Protein AF-T1B3W0-F1 (afdb_monomer)

Organism: NCBI:txid410659

Solvent-accessible surface area (backbone atoms only — not comparable to full-atom values): 6277 Å² total; per-residue (Å²): 138,84,93,82,91,87,79,83,81,89,78,77,77,78,70,59,80,68,60,54,54,56,49,52,53,51,44,44,50,54,41,50,34,28,71,75,68,40,36,48,47,66,63,61,50,26,69,74,66,74,44,55,72,70,57,44,50,51,50,52,52,51,43,37,74,77,38,64,58,28,50,46,78,40,78,90,79,66,28,36,30,42,38,98,66,52,67,78,84,67,59,76,68,57,55,56,51,54,63,74,74,108

Mean predicted aligned error: 10.77 Å

Structure (mmCIF, N/CA/C/O backbone):
data_AF-T1B3W0-F1
#
_entry.id   AF-T1B3W0-F1
#
loop_
_atom_site.group_PDB
_atom_site.id
_atom_site.type_symbol
_atom_site.label_atom_id
_atom_site.label_alt_id
_atom_site.label_comp_id
_atom_site.label_asym_id
_atom_site.label_entity_id
_atom_site.label_seq_id
_atom_site.pdbx_PDB_ins_code
_atom_site.Cartn_x
_atom_site.Cartn_y
_atom_site.Cartn_z
_atom_site.occupancy
_atom_site.B_iso_or_equiv
_atom_site.auth_seq_id
_atom_site.auth_comp_id
_atom_site.auth_asym_id
_atom_site.auth_atom_id
_atom_site.pdbx_PDB_model_num
ATOM 1 N N . MET A 1 1 ? 17.746 53.907 -11.480 1.00 48.34 1 MET A N 1
ATOM 2 C CA . MET A 1 1 ? 16.498 53.182 -11.823 1.00 48.34 1 MET A CA 1
ATOM 3 C C . MET A 1 1 ? 16.341 53.255 -13.333 1.00 48.34 1 MET A C 1
ATOM 5 O O . MET A 1 1 ? 16.638 54.345 -13.817 1.00 48.34 1 MET A O 1
ATOM 9 N N . PRO A 1 2 ? 15.892 52.224 -14.078 1.00 54.62 2 PRO A N 1
ATOM 10 C CA . PRO A 1 2 ? 15.333 50.898 -13.716 1.00 54.62 2 PRO A CA 1
ATOM 11 C C . PRO A 1 2 ? 16.215 49.734 -14.268 1.00 54.62 2 PRO A C 1
ATOM 13 O O . PRO A 1 2 ? 17.150 49.999 -15.012 1.00 54.62 2 PRO A O 1
ATOM 16 N N . MET A 1 3 ? 16.174 48.471 -13.821 1.00 56.09 3 MET A N 1
ATOM 17 C CA . MET A 1 3 ? 15.095 47.482 -13.603 1.00 56.09 3 MET A CA 1
ATOM 18 C C . MET A 1 3 ? 14.606 46.809 -14.899 1.00 56.09 3 MET A C 1
ATOM 20 O O . MET A 1 3 ? 13.954 47.468 -15.698 1.00 56.09 3 MET A O 1
ATOM 24 N N . GLN A 1 4 ? 14.932 45.514 -15.050 1.00 48.53 4 GLN A N 1
ATOM 25 C CA . GLN A 1 4 ? 14.127 44.387 -15.584 1.00 48.53 4 GLN A CA 1
ATOM 26 C C . GLN A 1 4 ? 15.095 43.226 -15.907 1.00 48.53 4 GLN A C 1
ATOM 28 O O . GLN A 1 4 ? 15.954 43.369 -16.767 1.00 48.53 4 GLN A O 1
ATOM 33 N N . GLU A 1 5 ? 15.208 42.152 -15.117 1.00 50.31 5 GLU A N 1
ATOM 34 C CA . GLU A 1 5 ? 14.208 41.143 -14.712 1.00 50.31 5 GLU A CA 1
ATOM 35 C C . GLU A 1 5 ? 13.780 40.242 -15.876 1.00 50.31 5 GLU A C 1
ATOM 37 O O . GLU A 1 5 ? 12.828 40.572 -16.568 1.00 50.31 5 GLU A O 1
ATOM 42 N N . GLN A 1 6 ? 14.485 39.115 -16.053 1.00 47.59 6 GLN A N 1
ATOM 43 C CA . GLN A 1 6 ? 14.013 37.843 -16.629 1.00 47.59 6 GLN A CA 1
ATOM 44 C C . GLN A 1 6 ? 14.990 36.746 -16.162 1.00 47.59 6 GLN A C 1
ATOM 46 O O . GLN A 1 6 ? 16.195 36.967 -16.197 1.00 47.59 6 GLN A O 1
ATOM 51 N N . SER A 1 7 ? 14.635 35.542 -15.735 1.00 43.75 7 SER A N 1
ATOM 52 C CA . SER A 1 7 ? 13.378 34.922 -15.330 1.00 43.75 7 SER A CA 1
ATOM 53 C C . SER A 1 7 ? 13.777 33.639 -14.590 1.00 43.75 7 SER A C 1
ATOM 55 O O . SER A 1 7 ? 14.814 33.038 -14.869 1.00 43.75 7 SER A O 1
ATOM 57 N N . ALA A 1 8 ? 12.971 33.268 -13.606 1.00 48.66 8 ALA A N 1
ATOM 58 C CA . ALA A 1 8 ? 13.173 32.132 -12.728 1.00 48.66 8 ALA A CA 1
ATOM 59 C C . ALA A 1 8 ? 13.030 30.767 -13.433 1.00 48.66 8 ALA A C 1
ATOM 61 O O . ALA A 1 8 ? 12.238 30.612 -14.357 1.00 48.66 8 ALA A O 1
ATOM 62 N N . SER A 1 9 ? 13.725 29.783 -12.853 1.00 45.62 9 SER A N 1
ATOM 63 C CA . SER A 1 9 ? 13.258 28.406 -12.649 1.00 45.62 9 SER A CA 1
ATOM 64 C C . SER A 1 9 ? 13.028 27.521 -13.873 1.00 45.62 9 SER A C 1
ATOM 66 O O . SER A 1 9 ? 11.895 27.295 -14.282 1.00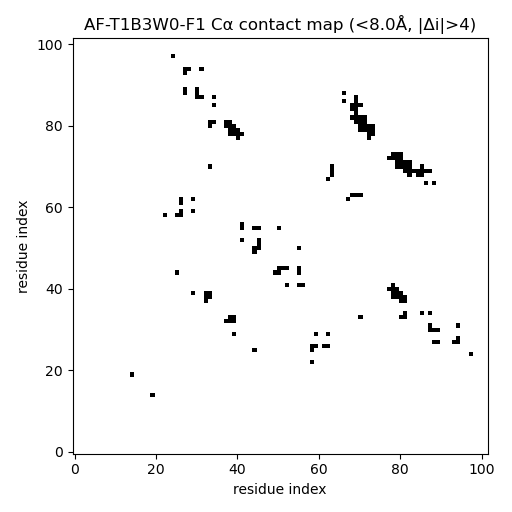 45.62 9 SER A O 1
ATOM 68 N N . ASP A 1 10 ? 14.094 26.844 -14.295 1.00 40.88 10 ASP A N 1
ATOM 69 C CA . ASP A 1 10 ? 13.976 25.517 -14.903 1.00 40.88 10 ASP A CA 1
ATOM 70 C C . ASP A 1 10 ? 14.145 24.457 -13.802 1.00 40.88 10 ASP A C 1
ATOM 72 O O . ASP A 1 10 ? 15.220 23.910 -13.554 1.00 40.88 10 ASP A O 1
ATOM 76 N N . ALA A 1 11 ? 13.070 24.260 -13.036 1.00 45.62 11 ALA A N 1
ATOM 77 C CA . ALA A 1 11 ? 12.927 23.152 -12.098 1.00 45.62 11 ALA A CA 1
ATOM 78 C C . ALA A 1 11 ? 12.149 22.020 -12.778 1.00 45.62 11 ALA A C 1
ATOM 80 O O . ALA A 1 11 ? 11.157 21.530 -12.242 1.00 45.62 11 ALA A O 1
ATOM 81 N N . ASP A 1 12 ? 12.580 21.618 -13.972 1.00 39.78 12 ASP A N 1
ATOM 82 C CA . ASP A 1 12 ? 12.073 20.404 -14.593 1.00 39.78 12 ASP A CA 1
ATOM 83 C C . ASP A 1 12 ? 12.842 19.220 -13.999 1.00 39.78 12 ASP A C 1
ATOM 85 O O . ASP A 1 12 ? 13.912 18.803 -14.454 1.00 39.78 12 ASP A O 1
ATOM 89 N N . ALA A 1 13 ? 12.335 18.730 -12.867 1.00 48.84 13 ALA A N 1
ATOM 90 C CA . ALA A 1 13 ? 12.788 17.484 -12.285 1.00 48.84 13 ALA A CA 1
ATOM 91 C C . ALA A 1 13 ? 12.472 16.365 -13.284 1.00 48.84 13 ALA A C 1
ATOM 93 O O . ALA A 1 13 ? 11.380 15.798 -13.281 1.00 48.84 13 ALA A O 1
ATOM 94 N N . VAL A 1 14 ? 13.449 16.036 -14.131 1.00 47.12 14 VAL A N 1
ATOM 95 C CA . VAL A 1 14 ? 13.436 14.848 -14.983 1.00 47.12 14 VAL A CA 1
ATOM 96 C C . VAL A 1 14 ? 13.419 13.633 -14.061 1.00 47.12 14 VAL A C 1
ATOM 98 O O . VAL A 1 14 ? 14.455 13.067 -13.717 1.00 47.12 14 VAL A O 1
ATOM 101 N N . VAL A 1 15 ? 12.230 13.228 -13.615 1.00 48.66 15 VAL A N 1
ATOM 102 C CA . VAL A 1 15 ? 12.062 11.949 -12.938 1.00 48.66 15 VAL A CA 1
ATOM 103 C C . VAL A 1 15 ? 12.323 10.892 -14.009 1.00 48.66 15 VAL A C 1
ATOM 105 O O . VAL A 1 15 ? 11.577 10.824 -14.991 1.00 48.66 15 VAL A O 1
ATOM 108 N N . PRO A 1 16 ? 13.387 10.080 -13.896 1.00 42.97 16 PRO A N 1
ATOM 109 C CA . PRO A 1 16 ? 13.716 9.127 -14.939 1.00 42.97 16 PRO A CA 1
ATOM 110 C C . PRO A 1 16 ? 12.529 8.177 -15.126 1.00 42.97 16 PRO A C 1
ATOM 112 O O . PRO A 1 16 ? 12.094 7.510 -14.187 1.00 42.97 16 PRO A O 1
ATOM 115 N N . LYS A 1 17 ? 12.032 8.104 -16.367 1.00 52.53 17 LYS A N 1
ATOM 116 C CA . LYS A 1 17 ? 10.817 7.399 -16.834 1.00 52.53 17 LYS A CA 1
ATOM 117 C C . LYS A 1 17 ? 10.736 5.901 -16.467 1.00 52.53 17 LYS A C 1
ATOM 119 O O . LYS A 1 17 ? 9.730 5.253 -16.726 1.00 52.53 17 LYS A O 1
ATOM 124 N N . ARG A 1 18 ? 11.785 5.339 -15.853 1.00 48.34 18 ARG A N 1
ATOM 125 C CA . ARG A 1 18 ? 11.855 3.957 -15.343 1.00 48.34 18 ARG A CA 1
ATOM 126 C C . ARG A 1 18 ? 11.531 3.839 -13.846 1.00 48.34 18 ARG A C 1
ATOM 128 O O . ARG A 1 18 ? 11.029 2.802 -13.428 1.00 48.34 18 ARG A O 1
ATOM 135 N N . MET A 1 19 ? 11.780 4.884 -13.050 1.00 52.72 19 MET A N 1
ATOM 136 C CA . MET A 1 19 ? 11.475 4.907 -11.608 1.00 52.72 19 MET A CA 1
ATOM 137 C C . MET A 1 19 ? 9.969 5.069 -11.356 1.00 52.72 19 MET A C 1
ATOM 139 O O . MET A 1 19 ? 9.414 4.433 -10.460 1.00 52.72 19 MET A O 1
ATOM 143 N N . THR A 1 20 ? 9.297 5.885 -12.176 1.00 63.88 20 THR A N 1
ATOM 144 C CA . THR A 1 20 ? 7.858 6.173 -12.062 1.00 63.88 20 THR A CA 1
ATOM 145 C C . THR A 1 20 ? 6.993 4.966 -12.377 1.00 63.88 20 THR A C 1
ATOM 147 O O . THR A 1 20 ? 6.040 4.713 -11.649 1.00 63.88 20 THR A O 1
ATOM 150 N N . TRP A 1 21 ? 7.355 4.181 -13.394 1.00 72.31 21 TRP A N 1
ATOM 151 C CA . TRP A 1 21 ? 6.595 2.985 -13.757 1.00 72.31 21 TRP A CA 1
ATOM 152 C C . TRP A 1 21 ? 6.620 1.928 -12.644 1.00 72.31 21 TRP A C 1
ATOM 154 O O . TRP A 1 21 ? 5.587 1.357 -12.302 1.00 72.31 21 TRP A O 1
ATOM 164 N N . GLY A 1 22 ? 7.779 1.724 -12.006 1.00 81.69 22 GLY A N 1
ATOM 165 C CA . GLY A 1 22 ? 7.901 0.826 -10.857 1.00 81.69 22 GLY A CA 1
ATOM 166 C C . GLY A 1 22 ? 7.087 1.298 -9.650 1.00 81.69 22 GLY A C 1
ATOM 167 O O . GLY A 1 22 ? 6.416 0.489 -9.018 1.00 81.69 22 GLY A O 1
ATOM 168 N N . LEU A 1 23 ? 7.111 2.598 -9.341 1.00 85.50 23 LEU A N 1
ATOM 169 C CA . LEU A 1 23 ? 6.305 3.168 -8.258 1.00 85.50 23 LEU A CA 1
ATOM 170 C C . LEU A 1 23 ? 4.805 3.039 -8.540 1.00 85.50 23 LEU A C 1
ATOM 172 O O . LEU A 1 23 ? 4.063 2.551 -7.695 1.00 85.50 23 LEU A O 1
ATOM 176 N N . GLU A 1 24 ? 4.359 3.417 -9.734 1.00 86.94 24 GLU A N 1
ATOM 177 C CA . GLU A 1 24 ? 2.955 3.322 -10.135 1.00 86.94 24 GLU A CA 1
ATOM 178 C C . GLU A 1 24 ? 2.444 1.879 -10.057 1.00 86.94 24 GLU A C 1
ATOM 180 O O . GLU A 1 24 ? 1.329 1.633 -9.600 1.00 86.94 24 GLU A O 1
ATOM 185 N N . ARG A 1 25 ? 3.282 0.910 -10.440 1.00 86.88 25 ARG A N 1
ATOM 186 C CA . ARG A 1 25 ? 2.995 -0.522 -10.327 1.00 86.88 25 ARG A CA 1
ATOM 187 C C . ARG A 1 25 ? 2.751 -0.937 -8.867 1.00 86.88 25 ARG A C 1
ATOM 189 O O . ARG A 1 25 ? 1.793 -1.653 -8.577 1.00 86.88 25 ARG A O 1
ATOM 196 N N . ARG A 1 26 ? 3.556 -0.434 -7.932 1.00 90.75 26 ARG A N 1
ATOM 197 C CA . ARG A 1 26 ? 3.404 -0.711 -6.492 1.00 90.75 26 ARG A CA 1
ATOM 198 C C . ARG A 1 26 ? 2.183 -0.029 -5.889 1.00 90.75 26 ARG A C 1
ATOM 200 O O . ARG A 1 26 ? 1.434 -0.670 -5.161 1.00 90.75 26 ARG A O 1
ATOM 207 N N . LEU A 1 27 ? 1.931 1.231 -6.241 1.00 92.00 27 LEU A N 1
ATOM 208 C CA . LEU A 1 27 ? 0.735 1.959 -5.804 1.00 92.00 27 LEU A CA 1
ATOM 209 C C . LEU A 1 27 ? -0.550 1.282 -6.296 1.00 92.00 27 LEU A C 1
ATOM 211 O O . LEU A 1 27 ? -1.509 1.148 -5.539 1.00 92.00 27 LEU A O 1
ATOM 215 N N . GLN A 1 28 ? -0.545 0.787 -7.535 1.00 90.75 28 GLN A N 1
ATOM 216 C CA . GLN A 1 28 ? -1.626 -0.032 -8.073 1.00 90.75 28 GLN A CA 1
ATOM 217 C C . GLN A 1 28 ? -1.837 -1.304 -7.255 1.00 90.75 28 GLN A C 1
ATOM 219 O O . GLN A 1 28 ? -2.968 -1.617 -6.897 1.00 90.75 28 GLN A O 1
ATOM 224 N N . PHE A 1 29 ? -0.766 -2.027 -6.924 1.00 90.56 29 PHE A N 1
ATOM 225 C CA . PHE A 1 29 ? -0.867 -3.228 -6.098 1.00 90.56 29 PHE A CA 1
ATOM 226 C C . PHE A 1 29 ? -1.495 -2.935 -4.727 1.00 90.56 29 PHE A C 1
ATOM 228 O O . PHE A 1 29 ? -2.401 -3.658 -4.313 1.00 90.56 29 PHE A O 1
ATOM 235 N N . ILE A 1 30 ? -1.099 -1.837 -4.071 1.00 92.88 30 ILE A N 1
ATOM 236 C CA . ILE A 1 30 ? -1.710 -1.375 -2.813 1.00 92.88 30 ILE A CA 1
ATOM 237 C C . ILE A 1 30 ? -3.215 -1.132 -2.998 1.00 92.88 30 ILE A C 1
ATOM 239 O O . ILE A 1 30 ? -4.020 -1.670 -2.236 1.00 92.88 30 ILE A O 1
ATOM 243 N N . ASP A 1 31 ? -3.606 -0.385 -4.035 1.00 92.44 31 ASP A N 1
ATOM 244 C CA . ASP A 1 31 ? -5.012 -0.092 -4.346 1.00 92.44 31 ASP A CA 1
ATOM 245 C C . ASP A 1 31 ? -5.837 -1.366 -4.573 1.00 92.44 31 ASP A C 1
ATOM 247 O O . ASP A 1 31 ? -6.955 -1.496 -4.071 1.00 92.44 31 ASP A O 1
ATOM 251 N N . PHE A 1 32 ? -5.284 -2.336 -5.307 1.00 90.38 32 PHE A N 1
ATOM 252 C CA . PHE A 1 32 ? -5.973 -3.589 -5.599 1.00 90.38 32 PHE A CA 1
ATOM 253 C C . PHE A 1 32 ? -6.136 -4.463 -4.362 1.00 90.38 32 PHE A C 1
ATOM 255 O O . PHE A 1 32 ? -7.239 -4.960 -4.131 1.00 90.38 32 PHE A O 1
ATOM 262 N N . ARG A 1 33 ? -5.089 -4.629 -3.547 1.00 91.06 33 ARG A N 1
ATOM 263 C CA . ARG A 1 33 ? -5.184 -5.412 -2.305 1.00 91.06 33 ARG A CA 1
ATOM 264 C C . ARG A 1 33 ? -6.193 -4.787 -1.345 1.00 91.06 33 ARG A C 1
ATOM 266 O O . ARG A 1 33 ? -7.064 -5.488 -0.843 1.00 91.06 33 ARG A O 1
ATOM 273 N N . LEU A 1 34 ? -6.178 -3.464 -1.188 1.00 92.50 34 LEU A N 1
ATOM 274 C CA . LEU A 1 34 ? -7.178 -2.764 -0.378 1.00 92.50 34 LEU A CA 1
ATOM 275 C C . LEU A 1 34 ? -8.600 -2.924 -0.930 1.00 92.50 34 LEU A C 1
ATOM 277 O O . LEU A 1 34 ? -9.529 -3.115 -0.153 1.00 92.50 34 LEU A O 1
ATOM 281 N N . ARG A 1 35 ? -8.784 -2.900 -2.253 1.00 91.00 35 ARG A N 1
ATOM 282 C CA . ARG A 1 35 ? -10.107 -3.068 -2.870 1.00 91.00 35 ARG A CA 1
ATOM 283 C C . ARG A 1 35 ? -10.683 -4.471 -2.687 1.00 91.00 35 ARG A C 1
ATOM 285 O O . ARG A 1 35 ? -11.880 -4.598 -2.454 1.00 91.00 35 ARG A O 1
ATOM 292 N N . TRP A 1 36 ? -9.868 -5.507 -2.883 1.00 89.00 36 TRP A N 1
ATOM 293 C CA . TRP A 1 36 ? -10.345 -6.894 -2.953 1.00 89.00 36 TRP A CA 1
ATOM 294 C C . TRP A 1 36 ? -10.204 -7.646 -1.633 1.00 89.00 36 TRP A C 1
ATOM 296 O O . TRP A 1 36 ? -11.109 -8.380 -1.252 1.00 89.00 36 TRP A O 1
ATOM 306 N N . GLU A 1 37 ? -9.092 -7.457 -0.927 1.00 90.12 37 GLU A N 1
ATOM 307 C CA . GLU A 1 37 ? -8.829 -8.117 0.357 1.00 90.12 37 GLU A CA 1
ATOM 308 C C . GLU A 1 37 ? -9.184 -7.229 1.555 1.00 90.12 37 GLU A C 1
ATOM 310 O O . GLU A 1 37 ? -9.244 -7.704 2.691 1.00 90.12 37 GLU A O 1
ATOM 315 N N . GLY A 1 38 ? -9.404 -5.928 1.331 1.00 92.44 38 GLY A N 1
ATOM 316 C CA . GLY A 1 38 ? -9.713 -4.968 2.393 1.00 92.44 38 GLY A CA 1
ATOM 317 C C . GLY A 1 38 ? -8.523 -4.647 3.297 1.00 92.44 38 GLY A C 1
ATOM 318 O O . GLY A 1 38 ? -8.667 -3.880 4.247 1.00 92.44 38 GLY A O 1
ATOM 319 N N . ARG A 1 39 ? -7.350 -5.238 3.044 1.00 93.19 39 ARG A N 1
ATOM 320 C CA . ARG A 1 39 ? -6.145 -5.072 3.855 1.00 93.19 39 ARG A CA 1
ATOM 321 C C . ARG A 1 39 ? -4.883 -5.322 3.039 1.00 93.19 39 ARG A C 1
ATOM 323 O O . ARG A 1 39 ? -4.918 -6.036 2.044 1.00 93.19 39 ARG A O 1
ATOM 330 N N . ILE A 1 40 ? -3.773 -4.762 3.494 1.00 92.88 40 ILE A N 1
ATOM 331 C CA . ILE A 1 40 ? -2.441 -5.023 2.956 1.00 92.88 40 ILE A CA 1
ATOM 332 C C . ILE A 1 40 ? -1.399 -4.855 4.056 1.00 92.88 40 ILE A C 1
ATOM 334 O O . ILE A 1 40 ? -1.443 -3.898 4.836 1.00 92.88 40 ILE A O 1
ATOM 338 N N . ASN A 1 41 ? -0.445 -5.777 4.118 1.00 91.44 41 ASN A N 1
ATOM 339 C CA . ASN A 1 41 ? 0.687 -5.672 5.023 1.00 91.44 41 ASN A CA 1
ATOM 340 C C . ASN A 1 41 ? 1.958 -5.254 4.251 1.00 91.44 41 ASN A C 1
ATOM 342 O O . ASN A 1 41 ? 2.010 -5.243 3.022 1.00 91.44 41 ASN A O 1
ATOM 346 N N . ARG A 1 42 ? 3.009 -4.871 4.981 1.00 90.50 42 ARG A N 1
ATOM 347 C CA . ARG A 1 42 ? 4.296 -4.497 4.365 1.00 90.50 42 ARG A CA 1
ATOM 348 C C . ARG A 1 42 ? 4.997 -5.695 3.721 1.00 90.50 42 ARG A C 1
ATOM 350 O O . ARG A 1 42 ? 5.647 -5.528 2.696 1.00 90.50 42 ARG A O 1
ATOM 357 N N . THR A 1 43 ? 4.838 -6.878 4.302 1.00 88.62 43 THR A N 1
ATOM 358 C CA . THR A 1 43 ? 5.433 -8.128 3.825 1.00 88.62 43 THR A CA 1
ATOM 359 C C . THR A 1 43 ? 4.909 -8.531 2.439 1.00 88.62 43 THR A C 1
ATOM 361 O O . THR A 1 43 ? 5.673 -8.981 1.600 1.00 88.62 43 THR A O 1
ATOM 364 N N . ASP A 1 44 ? 3.638 -8.262 2.131 1.00 87.75 44 ASP A N 1
ATOM 365 C CA . ASP A 1 44 ? 3.015 -8.519 0.832 1.00 87.75 44 ASP A CA 1
ATOM 366 C C . ASP A 1 44 ? 3.759 -7.756 -0.269 1.00 87.75 44 ASP A C 1
ATOM 368 O O . ASP A 1 44 ? 3.978 -8.269 -1.361 1.00 87.75 44 ASP A O 1
ATOM 372 N N . LEU A 1 45 ? 4.162 -6.516 0.027 1.00 89.25 45 LEU A N 1
ATOM 373 C CA . LEU A 1 45 ? 4.908 -5.661 -0.891 1.00 89.25 45 LEU A CA 1
ATOM 374 C C . LEU A 1 45 ? 6.378 -6.077 -0.992 1.00 89.25 45 LEU A C 1
ATOM 376 O O . LEU A 1 45 ? 6.928 -6.053 -2.093 1.00 89.25 45 LEU A O 1
ATOM 380 N N . THR A 1 46 ? 7.019 -6.459 0.119 1.00 90.88 46 THR A N 1
ATOM 381 C CA . THR A 1 46 ? 8.408 -6.944 0.077 1.00 90.88 46 THR A CA 1
ATOM 382 C C . THR A 1 46 ? 8.508 -8.246 -0.704 1.00 90.88 46 THR A C 1
ATOM 384 O O . THR A 1 46 ? 9.377 -8.359 -1.561 1.00 90.88 46 THR A O 1
ATOM 387 N N . ASP A 1 47 ? 7.595 -9.187 -0.472 1.00 89.00 47 ASP A N 1
ATOM 388 C CA . ASP A 1 47 ? 7.632 -10.521 -1.070 1.00 89.00 47 ASP A CA 1
ATOM 389 C C . ASP A 1 47 ? 7.230 -10.479 -2.547 1.00 89.00 47 ASP A C 1
ATOM 391 O O . ASP A 1 47 ? 7.854 -11.136 -3.377 1.0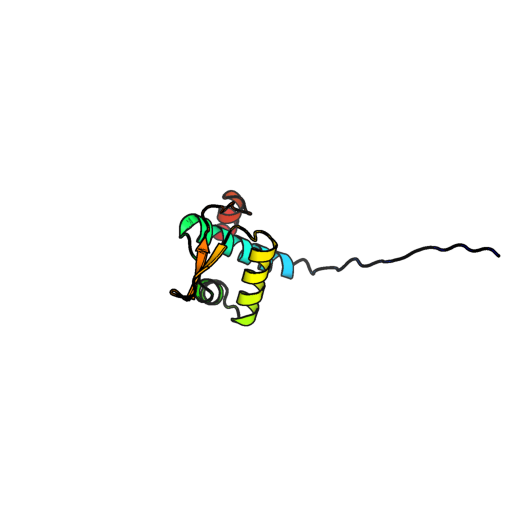0 89.00 47 ASP A O 1
ATOM 395 N N . HIS A 1 48 ? 6.227 -9.667 -2.907 1.00 86.31 48 HIS A N 1
ATOM 396 C CA . HIS A 1 48 ? 5.766 -9.570 -4.294 1.00 86.31 48 HIS A CA 1
ATOM 397 C C . HIS A 1 48 ? 6.754 -8.834 -5.210 1.00 86.31 48 HIS A C 1
ATOM 399 O O . HIS A 1 48 ? 6.865 -9.171 -6.386 1.00 86.31 48 HIS A O 1
ATOM 405 N N . PHE A 1 49 ? 7.464 -7.824 -4.697 1.00 85.81 49 PHE A N 1
ATOM 406 C CA . PHE A 1 49 ? 8.344 -6.974 -5.507 1.00 85.81 49 PHE A CA 1
ATOM 407 C C . PHE A 1 49 ? 9.840 -7.117 -5.187 1.00 85.81 49 PHE A C 1
ATOM 409 O O . PHE A 1 49 ? 10.655 -6.454 -5.827 1.00 85.81 49 PHE A O 1
ATOM 416 N N . GLY A 1 50 ? 10.219 -7.934 -4.201 1.00 87.62 50 GLY A N 1
ATOM 417 C CA . GLY A 1 50 ? 11.611 -8.08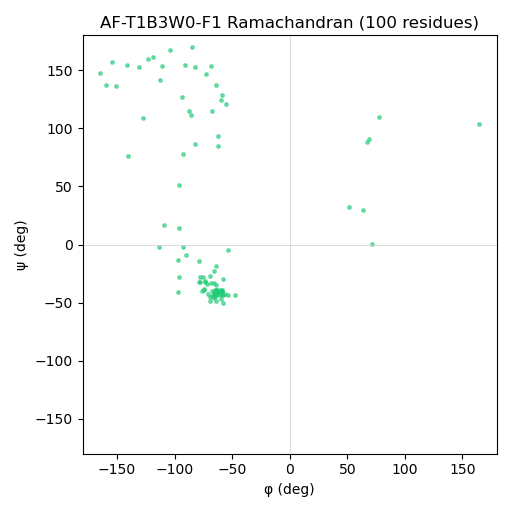2 -3.757 1.00 87.62 50 GLY A CA 1
ATOM 418 C C . GLY A 1 50 ? 12.203 -6.798 -3.165 1.00 87.62 50 GLY A C 1
ATOM 419 O O . GLY A 1 50 ? 13.397 -6.537 -3.311 1.00 87.62 50 GLY A O 1
ATOM 420 N N . LEU A 1 51 ? 11.371 -5.949 -2.556 1.00 88.50 51 LEU A N 1
ATOM 421 C CA . LEU A 1 51 ? 11.777 -4.629 -2.067 1.00 88.50 51 LEU A CA 1
ATOM 422 C C . LEU A 1 51 ? 12.251 -4.679 -0.622 1.00 88.50 51 LEU A C 1
ATOM 424 O O . LEU A 1 51 ? 11.801 -5.492 0.182 1.00 88.50 51 LEU A O 1
ATOM 428 N N . SER A 1 52 ? 13.097 -3.718 -0.262 1.00 90.38 52 SER A N 1
ATOM 429 C CA . SER A 1 52 ? 13.462 -3.493 1.130 1.00 90.38 52 SER A CA 1
ATOM 430 C C . SER A 1 52 ? 12.304 -2.858 1.914 1.00 90.38 52 SER A C 1
ATOM 432 O O . SER A 1 52 ? 11.548 -2.028 1.401 1.00 90.38 52 SER A O 1
ATOM 434 N N . THR A 1 53 ? 12.192 -3.194 3.200 1.00 88.06 53 THR A N 1
ATOM 435 C CA . THR A 1 53 ? 11.225 -2.601 4.143 1.00 88.06 53 THR A CA 1
ATOM 436 C C . THR A 1 53 ? 11.163 -1.063 4.115 1.00 88.06 53 THR A C 1
ATOM 438 O O . THR A 1 53 ? 10.050 -0.522 4.140 1.00 88.06 53 THR A O 1
ATOM 441 N N . PRO A 1 54 ? 12.290 -0.314 4.063 1.00 91.31 54 PRO A N 1
ATOM 442 C CA . PRO A 1 54 ? 12.226 1.141 3.948 1.00 91.31 54 PRO A CA 1
ATOM 443 C C . PRO A 1 54 ? 11.582 1.600 2.634 1.00 91.31 54 PRO A C 1
ATOM 445 O O . PRO A 1 54 ? 10.767 2.519 2.667 1.00 91.31 54 PRO A O 1
ATOM 448 N N . GLN A 1 55 ? 11.846 0.932 1.506 1.00 89.00 55 GLN A N 1
ATOM 449 C CA . GLN A 1 55 ? 11.225 1.280 0.224 1.00 89.00 55 GLN A CA 1
ATOM 450 C C . GLN A 1 55 ? 9.711 1.039 0.241 1.00 89.00 55 GLN A C 1
ATOM 452 O O . GLN A 1 5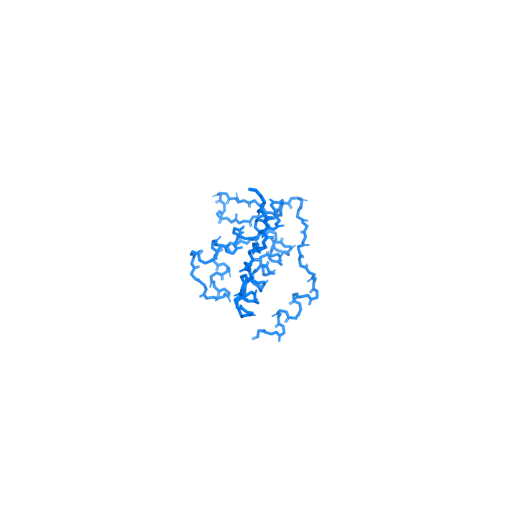5 ? 8.947 1.915 -0.156 1.00 89.00 55 GLN A O 1
ATOM 457 N N . VAL A 1 56 ? 9.273 -0.096 0.790 1.00 91.75 56 VAL A N 1
ATOM 458 C CA . VAL A 1 56 ? 7.844 -0.394 0.974 1.00 91.75 56 VAL A CA 1
ATOM 459 C C . VAL A 1 56 ? 7.163 0.654 1.853 1.00 91.75 56 VAL A C 1
ATOM 461 O O . VAL A 1 56 ? 6.037 1.065 1.583 1.00 91.75 56 VAL A O 1
ATOM 464 N N . SER A 1 57 ? 7.847 1.114 2.901 1.00 91.44 57 SER A N 1
ATOM 465 C CA . SER A 1 57 ? 7.308 2.147 3.789 1.00 91.44 57 SER A CA 1
ATOM 466 C C . SER A 1 57 ? 7.098 3.471 3.048 1.00 91.44 57 SER A C 1
ATOM 468 O O . SER A 1 57 ? 6.072 4.118 3.253 1.00 91.44 57 SER A O 1
ATOM 470 N N . LEU A 1 58 ? 8.018 3.839 2.149 1.00 92.62 58 LEU A N 1
ATOM 471 C CA . LEU A 1 58 ? 7.868 5.009 1.279 1.00 92.62 58 LEU A CA 1
ATOM 472 C C . LEU A 1 58 ? 6.709 4.846 0.292 1.00 92.62 58 LEU A C 1
ATOM 474 O O . LEU A 1 58 ? 5.952 5.789 0.090 1.00 92.62 58 LEU A O 1
ATOM 478 N N . ASP A 1 59 ? 6.533 3.661 -0.291 1.00 92.12 59 ASP A N 1
ATOM 479 C CA . ASP A 1 59 ? 5.445 3.412 -1.242 1.00 92.12 59 ASP A CA 1
ATOM 480 C C . ASP A 1 59 ? 4.068 3.496 -0.564 1.00 92.12 59 ASP A C 1
ATOM 482 O O . ASP A 1 59 ? 3.142 4.101 -1.105 1.00 92.12 59 ASP A O 1
ATOM 486 N N . ILE A 1 60 ? 3.937 2.948 0.650 1.00 92.12 60 ILE A N 1
ATOM 487 C CA . ILE A 1 60 ? 2.704 3.058 1.442 1.00 92.12 60 ILE A CA 1
ATOM 488 C C . ILE A 1 60 ? 2.454 4.509 1.844 1.00 92.12 60 ILE A C 1
ATOM 490 O O . ILE A 1 60 ? 1.336 4.993 1.680 1.00 92.12 60 ILE A O 1
ATOM 494 N N . ALA A 1 61 ? 3.478 5.220 2.327 1.00 92.88 61 ALA A N 1
ATOM 495 C CA . ALA A 1 61 ? 3.359 6.643 2.630 1.00 92.88 61 ALA A CA 1
ATOM 496 C C . ALA A 1 61 ? 2.897 7.427 1.396 1.00 92.88 61 ALA A C 1
ATOM 498 O O . ALA A 1 61 ? 1.971 8.229 1.488 1.00 92.88 61 ALA A O 1
ATOM 499 N N . LYS A 1 62 ? 3.452 7.114 0.219 1.00 94.06 62 LYS A N 1
ATOM 500 C CA . LYS A 1 62 ? 3.057 7.759 -1.029 1.00 94.06 62 LYS A CA 1
ATOM 501 C C . LYS A 1 62 ? 1.609 7.469 -1.410 1.00 94.06 62 LYS A C 1
ATOM 503 O O . LYS A 1 62 ? 0.903 8.366 -1.860 1.00 94.06 62 LYS A O 1
ATOM 508 N N . TYR A 1 63 ? 1.143 6.240 -1.212 1.00 94.38 63 TYR A N 1
ATOM 509 C CA . TYR A 1 63 ? -0.259 5.906 -1.436 1.00 94.38 63 TYR A CA 1
ATOM 510 C C . TYR A 1 63 ? -1.188 6.656 -0.462 1.00 94.38 63 TYR A C 1
ATOM 512 O O . TYR A 1 63 ? -2.234 7.146 -0.881 1.00 94.38 63 TYR A O 1
ATOM 520 N N . ILE A 1 64 ? -0.793 6.816 0.809 1.00 93.50 64 ILE A N 1
ATOM 521 C CA . ILE A 1 64 ? -1.539 7.612 1.802 1.00 93.50 64 ILE A CA 1
ATOM 522 C C . ILE A 1 64 ? -1.598 9.088 1.392 1.00 93.50 64 ILE A C 1
ATOM 524 O O . ILE A 1 64 ? -2.654 9.697 1.509 1.00 93.50 64 ILE A O 1
ATOM 528 N N . GLU A 1 65 ? -0.508 9.665 0.882 1.00 93.50 65 GLU A N 1
ATOM 529 C CA . GLU A 1 65 ? -0.514 11.044 0.368 1.00 93.50 65 GLU A CA 1
ATOM 530 C C . GLU A 1 65 ? -1.532 11.232 -0.765 1.00 93.50 65 GLU A C 1
ATOM 532 O O . GLU A 1 65 ? -2.204 12.259 -0.831 1.00 93.50 65 GLU A O 1
ATOM 537 N N . LEU A 1 66 ? -1.650 10.242 -1.656 1.00 91.50 66 LEU A N 1
ATOM 538 C CA . LEU A 1 66 ? -2.563 10.288 -2.800 1.00 91.50 66 LEU A CA 1
ATOM 539 C C . LEU A 1 66 ? -4.019 9.989 -2.414 1.00 91.50 66 LEU A C 1
ATOM 541 O O . LEU A 1 66 ? -4.939 10.526 -3.029 1.00 91.50 66 LEU A O 1
ATOM 545 N N . ALA A 1 67 ? -4.240 9.135 -1.413 1.00 93.31 67 ALA A N 1
ATOM 546 C CA . ALA A 1 67 ? -5.562 8.774 -0.916 1.00 93.31 67 ALA A CA 1
ATOM 547 C C . ALA A 1 67 ? -5.587 8.660 0.618 1.00 93.31 67 ALA A C 1
ATOM 549 O O . ALA A 1 67 ? -5.662 7.552 1.165 1.00 93.31 67 ALA A O 1
ATOM 550 N N . PRO A 1 68 ? -5.598 9.797 1.334 1.00 93.00 68 PRO A N 1
ATOM 551 C CA . PRO A 1 68 ? -5.489 9.817 2.794 1.00 93.00 68 PRO A CA 1
ATOM 552 C C . PRO A 1 68 ? -6.685 9.167 3.491 1.00 93.00 68 PRO A C 1
ATOM 554 O O . PRO A 1 68 ? -6.576 8.703 4.621 1.00 93.00 68 PRO A O 1
ATOM 557 N N . THR A 1 69 ? -7.832 9.101 2.815 1.00 93.25 69 THR A N 1
ATOM 558 C CA . THR A 1 69 ? -9.044 8.472 3.338 1.00 93.25 69 THR A CA 1
ATOM 559 C C . THR A 1 69 ? -9.141 6.991 3.001 1.00 93.25 69 THR A C 1
ATOM 561 O O . THR A 1 69 ? -10.039 6.338 3.516 1.00 93.25 69 THR A O 1
ATOM 564 N N . ASN A 1 70 ? -8.278 6.428 2.148 1.00 93.56 70 ASN A N 1
ATOM 565 C CA . ASN A 1 70 ? -8.472 5.059 1.656 1.00 93.56 70 ASN A CA 1
ATOM 566 C C . ASN A 1 70 ? -8.068 3.986 2.652 1.00 93.56 70 ASN A C 1
ATOM 568 O O . ASN A 1 70 ? -8.622 2.889 2.607 1.00 93.56 70 ASN A O 1
ATOM 572 N N . LEU A 1 71 ? -7.116 4.273 3.532 1.00 93.19 71 LEU A N 1
ATOM 573 C CA . LEU A 1 71 ? -6.591 3.276 4.450 1.00 93.19 71 LEU A CA 1
ATOM 574 C C . LEU A 1 71 ? -6.315 3.862 5.829 1.00 93.19 71 LEU A C 1
ATOM 576 O O . LEU A 1 71 ? -6.031 5.045 5.981 1.00 93.19 71 LEU A O 1
ATOM 580 N N . THR A 1 72 ? -6.350 2.998 6.830 1.00 93.00 72 THR A N 1
ATOM 581 C CA . THR A 1 72 ? -5.889 3.303 8.181 1.00 93.00 72 THR A CA 1
ATOM 582 C C . THR A 1 72 ? -4.962 2.199 8.665 1.00 93.00 72 THR A C 1
ATOM 584 O O . THR A 1 72 ? -5.039 1.057 8.207 1.00 93.00 72 THR A O 1
ATOM 587 N N . TYR A 1 73 ? -4.049 2.539 9.567 1.00 92.81 73 TYR A N 1
ATOM 588 C CA . TYR A 1 73 ? -3.147 1.561 10.155 1.00 92.81 73 TYR A CA 1
ATOM 589 C C . TYR A 1 73 ? -3.795 0.918 11.380 1.00 92.81 73 TYR A C 1
ATOM 591 O O . TYR A 1 73 ? -4.010 1.580 12.398 1.00 92.81 73 TYR A O 1
ATOM 599 N N . ASP A 1 74 ? -4.061 -0.382 11.298 1.00 90.94 74 ASP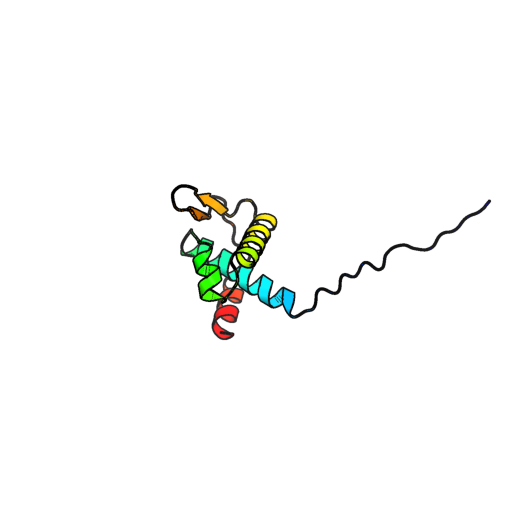 A N 1
ATOM 600 C CA . ASP A 1 74 ? -4.498 -1.174 12.439 1.00 90.94 74 ASP A CA 1
ATOM 601 C C . ASP A 1 74 ? -3.272 -1.672 13.220 1.00 90.94 74 ASP A C 1
ATOM 603 O O . ASP A 1 74 ? -2.497 -2.519 12.767 1.00 90.94 74 ASP A O 1
ATOM 607 N N . ARG A 1 75 ? -3.094 -1.137 14.433 1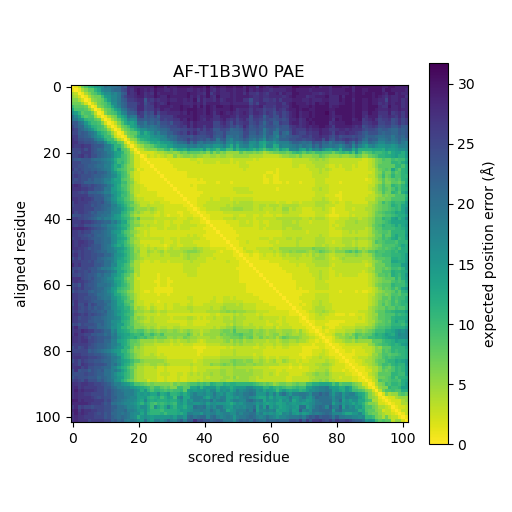.00 87.19 75 ARG A N 1
ATOM 608 C CA . ARG A 1 75 ? -1.983 -1.497 15.325 1.00 87.19 75 ARG A CA 1
ATOM 609 C C . ARG A 1 75 ? -2.097 -2.917 15.880 1.00 87.19 75 ARG A C 1
ATOM 611 O O . ARG A 1 75 ? -1.060 -3.498 16.193 1.00 87.19 75 ARG A O 1
ATOM 618 N N . SER A 1 76 ? -3.310 -3.459 16.001 1.00 87.94 76 SER A N 1
ATOM 619 C CA . SER A 1 76 ? -3.553 -4.795 16.560 1.00 87.94 76 SER A CA 1
ATOM 620 C C . SER A 1 76 ? -3.030 -5.877 15.617 1.00 87.94 76 SER A C 1
ATOM 622 O O . SER A 1 76 ? -2.245 -6.740 16.007 1.00 87.94 76 SER A O 1
ATOM 624 N N . SER A 1 77 ? -3.389 -5.765 14.338 1.00 85.94 77 SER A N 1
ATOM 625 C CA . SER A 1 77 ? -2.978 -6.701 13.288 1.00 85.94 77 SER A CA 1
ATOM 626 C C . SER A 1 77 ? -1.702 -6.278 12.544 1.00 85.94 77 SER A C 1
ATOM 628 O O . SER A 1 77 ? -1.226 -7.008 11.676 1.00 85.94 77 SER A O 1
ATOM 630 N N . LYS A 1 78 ? -1.130 -5.111 12.884 1.00 88.00 78 LYS A N 1
ATOM 631 C CA . LYS A 1 78 ? 0.045 -4.497 12.231 1.00 88.00 78 LYS A CA 1
ATOM 632 C C . LYS A 1 78 ? -0.104 -4.388 10.706 1.00 88.00 78 LYS A C 1
ATOM 634 O O . LYS A 1 78 ? 0.886 -4.465 9.973 1.00 88.00 78 LYS A O 1
ATOM 639 N N . THR A 1 79 ? -1.331 -4.190 10.237 1.00 91.75 79 THR A N 1
ATOM 640 C CA . THR A 1 79 ? -1.685 -4.150 8.817 1.00 91.75 79 THR A CA 1
ATOM 641 C C . THR A 1 79 ? -2.373 -2.837 8.469 1.00 91.75 79 THR A C 1
ATOM 643 O O . THR A 1 79 ? -2.897 -2.139 9.338 1.00 91.75 79 THR A O 1
ATOM 646 N N . TYR A 1 80 ? -2.379 -2.490 7.190 1.00 93.50 80 TYR A N 1
ATOM 647 C CA . TYR A 1 80 ? -3.168 -1.376 6.692 1.00 93.50 80 TYR A CA 1
ATOM 648 C C . TYR A 1 80 ? -4.505 -1.914 6.212 1.00 93.50 80 TYR A C 1
ATOM 650 O O . TYR A 1 80 ? -4.544 -2.848 5.416 1.00 93.50 80 TYR A O 1
ATOM 658 N N . VAL A 1 81 ? -5.597 -1.344 6.705 1.00 94.19 81 VAL A N 1
ATOM 659 C CA . VAL A 1 81 ? -6.957 -1.766 6.357 1.00 94.19 81 VAL A CA 1
ATOM 660 C C . VAL A 1 81 ? -7.651 -0.673 5.566 1.00 94.19 81 VAL A C 1
ATOM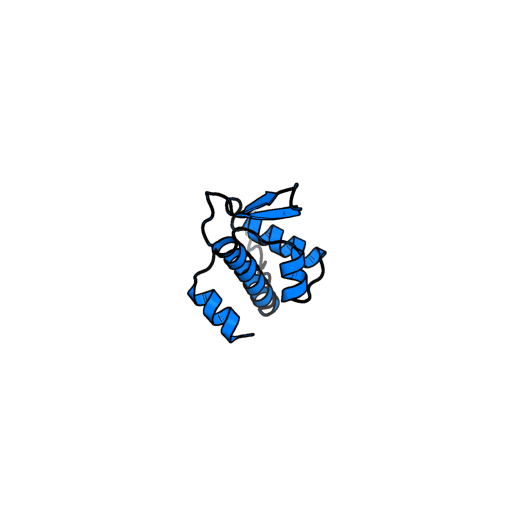 662 O O . VAL A 1 81 ? -7.471 0.514 5.846 1.00 94.19 81 VAL A O 1
ATOM 665 N N . ALA A 1 82 ? -8.437 -1.074 4.571 1.00 95.44 82 ALA A N 1
ATOM 666 C CA . ALA A 1 82 ? -9.268 -0.159 3.810 1.00 95.44 82 ALA A CA 1
ATOM 667 C C . ALA A 1 82 ? -10.320 0.466 4.735 1.00 95.44 82 ALA A C 1
ATOM 669 O O . ALA A 1 82 ? -10.912 -0.219 5.574 1.00 95.44 82 ALA A O 1
ATOM 670 N N . THR A 1 83 ? -10.550 1.771 4.605 1.00 94.62 83 THR A N 1
ATOM 671 C CA . THR A 1 83 ? -11.607 2.440 5.373 1.00 94.62 83 THR A CA 1
ATOM 672 C C . THR A 1 83 ? -12.960 2.314 4.667 1.00 94.62 83 THR A C 1
ATOM 674 O O . THR A 1 83 ? -13.047 1.953 3.493 1.00 94.62 83 THR A O 1
ATOM 677 N N . GLN A 1 84 ? -14.034 2.699 5.358 1.00 91.50 84 GLN A N 1
ATOM 678 C CA . GLN A 1 84 ? -15.372 2.803 4.762 1.00 91.50 84 GLN A CA 1
ATOM 679 C C . GLN A 1 84 ? -15.461 3.869 3.653 1.00 91.50 84 GLN A C 1
ATOM 681 O O . GLN A 1 84 ? -16.374 3.832 2.834 1.00 91.50 84 GLN A O 1
ATOM 686 N N . HIS A 1 85 ? -14.509 4.805 3.606 1.00 92.19 85 HIS A N 1
ATOM 687 C CA . HIS A 1 85 ? -14.411 5.856 2.592 1.00 92.19 85 HIS A CA 1
ATOM 688 C C . HIS A 1 85 ? -13.455 5.486 1.453 1.00 92.19 85 HIS A C 1
ATOM 690 O O . HIS A 1 85 ? -13.053 6.360 0.682 1.00 92.19 85 HIS A O 1
ATOM 696 N N . PHE A 1 86 ? -13.064 4.211 1.350 1.00 93.12 86 PHE A N 1
ATOM 697 C CA . PHE A 1 86 ? -12.178 3.745 0.296 1.00 93.12 86 PHE A CA 1
ATOM 698 C C . PHE A 1 86 ? -12.739 4.079 -1.091 1.00 93.12 86 PHE A C 1
ATOM 700 O O . PHE A 1 86 ? -13.818 3.631 -1.486 1.00 93.12 86 PHE A O 1
ATOM 707 N N . ARG A 1 87 ? -11.958 4.837 -1.860 1.00 91.19 87 ARG A N 1
ATOM 708 C CA . ARG A 1 87 ? -12.215 5.160 -3.257 1.00 91.19 87 ARG A CA 1
ATOM 709 C C . ARG A 1 87 ? -10.991 4.809 -4.078 1.00 91.19 87 ARG A C 1
ATOM 711 O O . ARG A 1 87 ? -9.971 5.484 -4.016 1.00 91.19 87 ARG A O 1
ATOM 718 N N . ALA A 1 88 ? -11.123 3.760 -4.870 1.00 89.75 88 ALA A N 1
ATOM 719 C CA . ALA A 1 88 ? -10.008 3.221 -5.619 1.00 89.75 88 ALA A CA 1
ATOM 720 C C . ALA A 1 88 ? -9.384 4.257 -6.574 1.00 89.75 88 ALA A C 1
ATOM 722 O O . ALA A 1 88 ? -10.101 4.885 -7.359 1.00 89.75 88 ALA A O 1
ATOM 723 N N . LEU A 1 89 ? -8.063 4.426 -6.494 1.00 88.25 89 LEU A N 1
ATOM 724 C CA . LEU A 1 89 ? -7.304 5.405 -7.277 1.00 88.25 89 LEU A CA 1
ATOM 725 C C . LEU A 1 89 ? -7.069 4.945 -8.718 1.00 88.25 89 LEU A C 1
ATOM 727 O O . LEU A 1 89 ? -7.028 5.765 -9.633 1.00 88.25 89 LEU A O 1
ATOM 731 N N . TYR A 1 90 ? -6.935 3.635 -8.930 1.00 86.00 90 TYR A N 1
ATOM 732 C CA . TYR A 1 90 ? -6.587 3.062 -10.230 1.00 86.00 90 TYR A CA 1
ATOM 733 C C . TYR A 1 90 ? -7.764 2.295 -10.846 1.00 86.00 90 TYR A C 1
ATOM 735 O O . TYR A 1 90 ? -8.658 1.800 -10.158 1.00 86.00 90 TYR A O 1
ATOM 743 N N . GLN A 1 91 ? -7.822 2.185 -12.174 1.00 76.69 91 GLN A N 1
ATOM 744 C CA . GLN A 1 91 ? -8.922 1.483 -12.848 1.00 76.69 91 GLN A CA 1
ATOM 745 C C . GLN A 1 91 ? -8.694 -0.037 -12.881 1.00 76.69 91 GLN A C 1
ATOM 747 O O . GLN A 1 91 ? -7.569 -0.515 -12.934 1.00 76.69 91 GLN A O 1
ATOM 752 N N . ARG A 1 92 ? -9.764 -0.848 -12.930 1.00 64.25 92 ARG A N 1
ATOM 753 C CA . ARG A 1 92 ? -9.631 -2.323 -13.043 1.00 64.25 92 ARG A CA 1
ATOM 754 C C . ARG A 1 92 ? -8.852 -2.762 -14.293 1.00 64.25 92 ARG A C 1
ATOM 756 O O . ARG A 1 92 ? -8.213 -3.809 -14.281 1.00 64.25 92 ARG A O 1
ATOM 763 N N . SER A 1 93 ? -8.913 -1.974 -15.365 1.00 58.66 93 SER A N 1
ATOM 764 C CA . SER A 1 93 ? -8.194 -2.212 -16.622 1.00 58.66 93 SER A CA 1
ATOM 765 C C . SER A 1 93 ? -6.675 -2.120 -16.459 1.00 58.66 93 SER A C 1
ATOM 767 O O . SER A 1 93 ? -5.959 -2.890 -17.100 1.00 58.66 93 SER A O 1
ATOM 769 N N . SER A 1 94 ? -6.180 -1.254 -15.568 1.00 57.69 94 SER A N 1
ATOM 770 C CA . SER A 1 94 ? -4.745 -1.125 -15.316 1.00 57.69 94 SER A CA 1
ATOM 771 C C . SER A 1 94 ? -4.197 -2.319 -14.518 1.00 57.69 94 SER A C 1
ATOM 773 O O . SER A 1 94 ? -3.113 -2.799 -14.834 1.00 5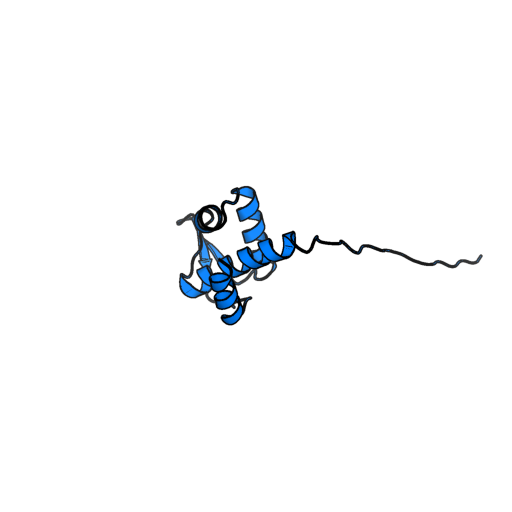7.69 94 SER A O 1
ATOM 775 N N . ALA A 1 95 ? -5.005 -2.937 -13.641 1.00 55.19 95 ALA A N 1
ATOM 776 C CA . ALA A 1 95 ? -4.702 -4.235 -13.004 1.00 55.19 95 ALA A CA 1
ATOM 777 C C . ALA A 1 95 ? -4.508 -5.379 -14.010 1.00 55.19 95 ALA A C 1
ATOM 779 O O . ALA A 1 95 ? -3.658 -6.250 -13.841 1.00 55.19 95 ALA A O 1
ATOM 780 N N . ARG A 1 96 ? -5.347 -5.426 -15.051 1.00 52.09 96 ARG A N 1
ATOM 781 C CA . ARG A 1 96 ? -5.293 -6.522 -16.025 1.00 52.09 96 ARG A CA 1
ATOM 782 C C . ARG A 1 96 ? -4.087 -6.395 -16.952 1.00 52.09 96 ARG A C 1
ATOM 784 O O . ARG A 1 96 ? -3.519 -7.413 -17.324 1.00 52.09 96 ARG A O 1
ATOM 791 N N . ARG A 1 97 ? -3.665 -5.163 -17.268 1.00 58.62 97 ARG A N 1
ATOM 792 C CA . ARG A 1 97 ? -2.343 -4.918 -17.870 1.00 58.62 97 ARG A CA 1
ATOM 793 C C . ARG A 1 97 ? -1.212 -5.291 -16.916 1.00 58.62 97 ARG A C 1
ATOM 795 O O . ARG A 1 97 ? -0.295 -5.980 -17.328 1.00 58.62 97 ARG A O 1
ATOM 802 N N . TYR A 1 98 ? -1.320 -4.915 -15.642 1.00 55.25 98 TYR A N 1
ATOM 803 C CA . TYR A 1 98 ? -0.326 -5.231 -14.615 1.00 55.25 98 TYR A CA 1
ATOM 804 C C . TYR A 1 98 ? -0.016 -6.731 -14.524 1.00 55.25 98 TYR A C 1
ATOM 806 O O . TYR A 1 98 ? 1.148 -7.096 -14.404 1.00 55.25 98 TYR A O 1
ATOM 814 N N . LEU A 1 99 ? -1.036 -7.595 -14.575 1.00 57.38 99 LEU A N 1
ATOM 815 C CA . LEU A 1 99 ? -0.848 -9.051 -14.523 1.00 57.38 99 LEU A CA 1
ATOM 816 C C . LEU A 1 99 ? -0.320 -9.636 -15.839 1.00 57.38 99 LEU A C 1
ATOM 818 O O . LEU A 1 99 ? 0.337 -10.664 -15.809 1.00 57.38 99 LEU A O 1
ATOM 822 N N . ALA A 1 100 ? -0.611 -9.003 -16.977 1.00 58.25 100 ALA A N 1
ATOM 823 C CA . ALA A 1 100 ? -0.143 -9.452 -18.289 1.00 58.25 100 ALA A CA 1
ATOM 824 C C . ALA A 1 100 ? 1.326 -9.078 -18.574 1.00 58.25 100 ALA A C 1
ATOM 826 O O . ALA A 1 100 ? 1.911 -9.593 -19.520 1.00 58.25 100 ALA A O 1
ATOM 827 N N . GLU A 1 101 ? 1.895 -8.168 -17.779 1.00 53.38 101 GLU A N 1
ATOM 828 C CA . GLU A 1 101 ? 3.289 -7.710 -17.854 1.00 53.38 101 GLU A CA 1
ATOM 829 C C . GLU A 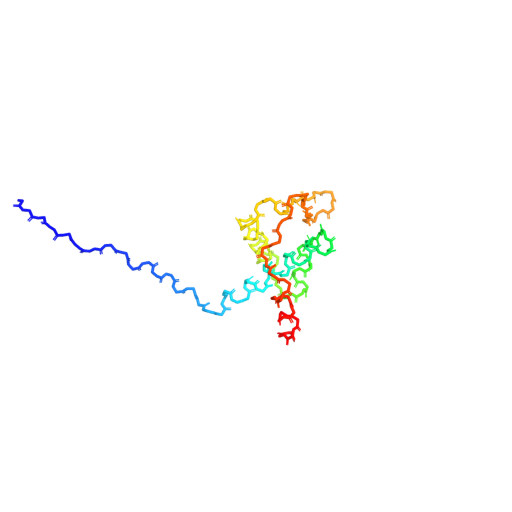1 101 ? 4.136 -8.227 -16.664 1.00 53.38 101 GLU A C 1
ATOM 831 O O . GLU A 1 101 ? 5.167 -7.636 -16.318 1.00 53.38 101 GLU A O 1
ATOM 836 N N . LEU A 1 102 ? 3.657 -9.256 -15.949 1.00 51.56 102 LEU A N 1
ATOM 837 C CA . LEU A 1 102 ? 4.457 -10.119 -15.061 1.00 51.56 102 LEU A CA 1
ATOM 838 C C . LEU A 1 102 ? 4.937 -11.333 -15.862 1.00 51.56 102 LEU A C 1
ATOM 840 O O . LEU A 1 102 ? 6.093 -11.742 -15.628 1.00 51.56 102 LEU A O 1
#

pLDDT: mean 78.5, std 18.41, range [39.78, 95.44]

Foldseek 3Di:
DDDDDDDDDPPPPPPPPVVVVVLVLLLLVVLVCCVPVQWDALVCSCVVPVDDSVVSVVSVVVNCVVPVQQWDQDPVVRIIGGHPPHDRPDDPVVVVVSVVVD

Radius of gyration: 18.22 Å; Cα contacts (8 Å, |Δi|>4): 89; chains: 1; bounding box: 32×64×35 Å

Nearest PDB structures (foldseek):
  7tb5-assembly1_A-2  TM=9.189E-01  e=1.501E-09  Pseudomonas aeruginosa
  7tb6-assembly1_A-2  TM=8.914E-01  e=7.986E-09  Stenotrophomonas maltophilia
  7qfz-assembly4_G  TM=9.404E-01  e=4.030E-07  Escherichia fergusonii ATCC 35469
  7qfz-assembly4_H  TM=9.161E-01  e=4.030E-07  Escherichia fergusonii ATCC 35469
  7qfz-assembly1_A  TM=9.441E-01  e=6.740E-07  Escherichia fergusonii ATCC 35469

InterPro domains:
  IPR059019 DNA-binding transcriptional repressor CapW, winged helix-turn-helix domain [PF26109] (23-100)

Secondary structure (DSSP, 8-state):
----------------TTHHHHHHHHHHHHHHHHHHTSEE-HHHHHHHHT--HHHHHHHHHHHHHH-TTTEEEETTTTEEEE-TT---SS-HHHHHHHHHT-

Sequence (102 aa):
MPMQEQSASDADAVVPKRMTWGLERRLQFIDFRLRWEGRINRTDLTDHFGLSTPQVSLDIAKYIELAPTNLTYDRSSKTYVATQHFRALYQRSSARRYLAEL